Protein AF-A0A7X6WKC5-F1 (afdb_monomer)

pLDDT: mean 83.23, std 12.63, range [51.69, 94.38]

Solvent-accessible surface area (backbone atoms only — not comparable to full-atom values): 3531 Å² total; per-residue (Å²): 138,90,87,88,85,87,79,92,65,96,75,76,61,75,92,42,64,92,42,50,52,38,72,60,38,67,93,70,82,66,86,44,77,89,76,48,76,76,24,42,65,51,28,52,51,50,56,64,75,76,106

Radius of gyration: 12.27 Å; Cα contacts (8 Å, |Δi|>4): 30; chains: 1; bounding box: 38×20×26 Å

Nearest PDB structures (foldseek):
  4biu-assembly1_D  TM=7.424E-01  e=1.221E-01  Escherichia coli K-12

Mean predicted aligned error: 5.98 Å

Structure (mmCIF, N/CA/C/O backbone):
data_AF-A0A7X6WKC5-F1
#
_entry.id   AF-A0A7X6WKC5-F1
#
loop_
_atom_site.group_PDB
_atom_site.id
_atom_site.type_symbol
_a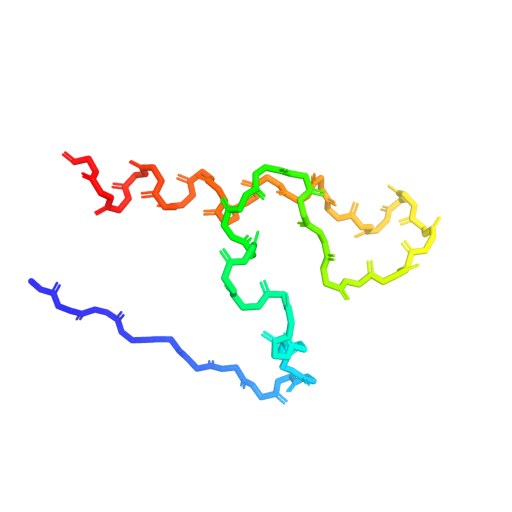tom_site.label_atom_id
_atom_site.label_alt_id
_atom_site.label_comp_id
_atom_site.label_asym_id
_atom_site.label_entity_id
_atom_site.label_seq_id
_atom_site.pdbx_PDB_ins_code
_atom_site.Cartn_x
_atom_site.Cartn_y
_atom_site.Cartn_z
_atom_site.occupancy
_atom_site.B_iso_or_equiv
_atom_site.auth_seq_id
_atom_site.auth_comp_id
_atom_site.auth_asym_id
_atom_site.auth_atom_id
_atom_site.pdbx_PDB_model_num
ATOM 1 N N . MET A 1 1 ? -18.494 5.375 0.861 1.00 86.44 1 MET A N 1
ATOM 2 C CA . MET A 1 1 ? -17.890 6.247 -0.170 1.00 86.44 1 MET A CA 1
ATOM 3 C C . MET A 1 1 ? -16.713 5.493 -0.755 1.00 86.44 1 MET A C 1
ATOM 5 O O . MET A 1 1 ? -16.007 4.869 0.024 1.00 86.44 1 MET A O 1
ATOM 9 N N . VAL A 1 2 ? -16.543 5.493 -2.075 1.00 93.12 2 VAL A N 1
ATOM 10 C CA . VAL A 1 2 ? -15.423 4.818 -2.753 1.00 93.12 2 VAL A CA 1
ATOM 11 C C . VAL A 1 2 ? -14.529 5.892 -3.363 1.00 93.12 2 VAL A C 1
ATOM 13 O O . VAL A 1 2 ? -15.048 6.879 -3.884 1.00 93.12 2 VAL A O 1
ATOM 16 N N . ILE A 1 3 ? -13.213 5.727 -3.232 1.00 93.06 3 ILE A N 1
ATOM 17 C CA . ILE A 1 3 ? -12.206 6.598 -3.844 1.00 93.06 3 ILE A CA 1
ATOM 18 C C . ILE A 1 3 ? -11.299 5.707 -4.685 1.00 93.06 3 ILE A C 1
ATOM 20 O O . ILE A 1 3 ? -10.686 4.787 -4.145 1.00 93.06 3 ILE A O 1
ATOM 24 N N . ASP A 1 4 ? -11.212 6.004 -5.978 1.00 94.25 4 ASP A N 1
ATOM 25 C CA . ASP A 1 4 ? -10.368 5.282 -6.924 1.00 94.25 4 ASP A CA 1
ATOM 26 C C . ASP A 1 4 ? -9.132 6.109 -7.285 1.00 94.25 4 ASP A C 1
ATOM 28 O O . ASP A 1 4 ? -9.203 7.328 -7.460 1.00 94.25 4 ASP A O 1
ATOM 32 N N . PHE A 1 5 ? -7.994 5.428 -7.406 1.00 89.62 5 PHE A N 1
ATOM 33 C CA . PHE A 1 5 ? -6.713 6.012 -7.794 1.00 89.62 5 PHE A CA 1
ATOM 34 C C . PHE A 1 5 ? -6.152 5.251 -8.998 1.00 89.62 5 PHE A C 1
ATOM 36 O O . PHE A 1 5 ? -6.211 4.022 -9.038 1.00 89.62 5 PHE A O 1
ATOM 43 N N . SER A 1 6 ? -5.572 5.978 -9.950 1.00 92.50 6 SER A N 1
ATOM 44 C CA . SER A 1 6 ? -4.863 5.426 -11.108 1.00 92.50 6 SER A CA 1
ATOM 45 C C . SER A 1 6 ? -3.496 6.089 -11.248 1.00 92.50 6 SER A C 1
ATOM 47 O O . SER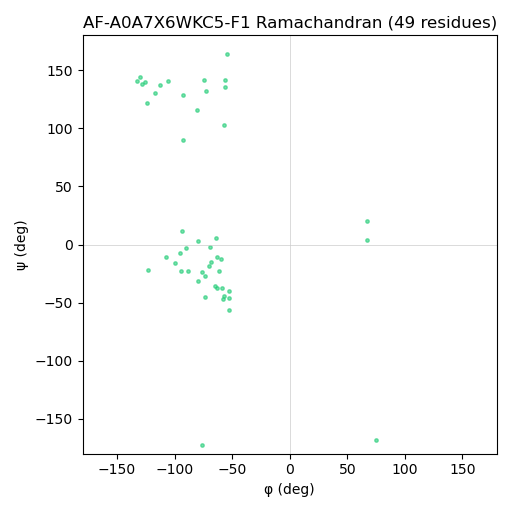 A 1 6 ? -3.361 7.283 -10.981 1.00 92.50 6 SER A O 1
ATOM 49 N N . ASP A 1 7 ? -2.504 5.319 -11.680 1.00 86.69 7 ASP A N 1
ATOM 50 C CA . ASP A 1 7 ? -1.135 5.769 -11.926 1.00 86.69 7 ASP A CA 1
ATOM 51 C C . ASP A 1 7 ? -0.672 5.252 -13.297 1.00 86.69 7 ASP A C 1
ATOM 53 O O . ASP A 1 7 ? -0.982 4.115 -13.656 1.00 86.69 7 ASP A O 1
ATOM 57 N N . ASP A 1 8 ? 0.067 6.078 -14.042 1.00 93.19 8 ASP A N 1
ATOM 58 C CA . ASP A 1 8 ? 0.625 5.748 -15.367 1.00 93.19 8 ASP A CA 1
ATOM 59 C C . ASP A 1 8 ? 2.068 5.200 -15.277 1.00 93.19 8 ASP A C 1
ATOM 61 O O . ASP A 1 8 ? 2.791 5.125 -16.276 1.00 93.19 8 ASP A O 1
ATOM 65 N N . GLY A 1 9 ? 2.537 4.87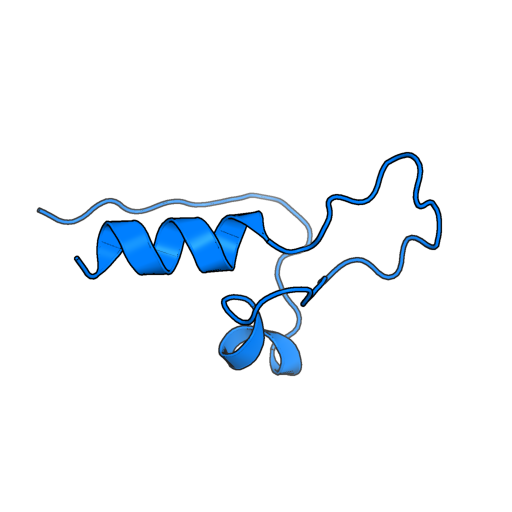2 -14.070 1.00 85.50 9 GLY A N 1
ATOM 66 C CA . GLY A 1 9 ? 3.875 4.360 -13.819 1.00 85.50 9 GLY A CA 1
ATOM 67 C C . GLY A 1 9 ? 4.057 2.894 -14.213 1.00 85.50 9 GLY A C 1
ATOM 68 O O . GLY A 1 9 ? 3.192 2.234 -14.782 1.00 85.50 9 GLY A O 1
ATOM 69 N N . ILE A 1 10 ? 5.222 2.347 -13.859 1.00 86.75 10 ILE A N 1
ATOM 70 C CA . ILE A 1 10 ? 5.622 0.967 -14.192 1.00 86.75 10 ILE A CA 1
ATOM 71 C C . ILE A 1 10 ? 4.723 -0.120 -13.568 1.00 86.75 10 ILE A C 1
ATOM 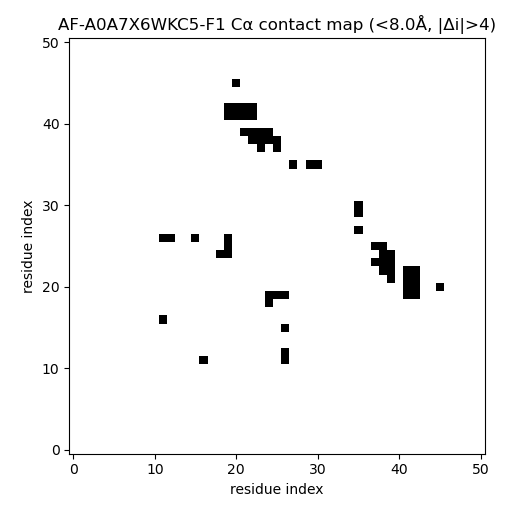73 O O . ILE A 1 10 ? 4.847 -1.294 -13.915 1.00 86.75 10 ILE A O 1
ATOM 77 N N . GLY A 1 11 ? 3.836 0.257 -12.645 1.00 86.62 11 GLY A N 1
ATOM 78 C CA . GLY A 1 11 ? 2.962 -0.655 -11.920 1.00 86.62 11 GLY A CA 1
ATOM 79 C C . GLY A 1 11 ? 3.679 -1.462 -10.835 1.00 86.62 11 GLY A C 1
ATOM 80 O O . GLY A 1 11 ? 4.812 -1.184 -10.441 1.00 86.62 11 GLY A O 1
ATOM 81 N N . ILE A 1 12 ? 2.977 -2.470 -10.316 1.00 87.50 12 ILE A N 1
ATOM 82 C CA . ILE A 1 12 ? 3.435 -3.327 -9.219 1.00 87.50 12 ILE A CA 1
ATOM 83 C C . ILE A 1 12 ? 3.561 -4.765 -9.743 1.00 87.50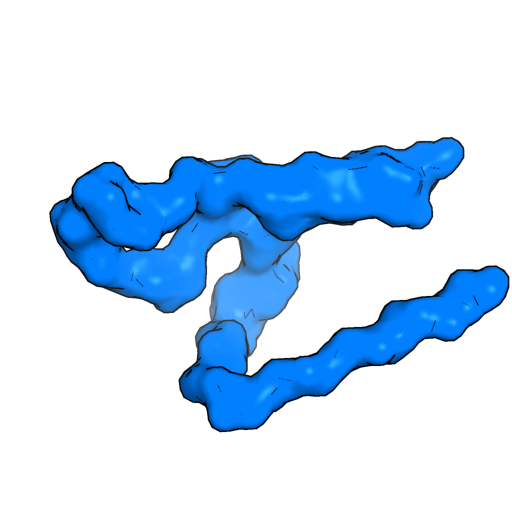 12 ILE A C 1
ATOM 85 O O . ILE A 1 12 ? 2.607 -5.277 -10.331 1.00 87.50 12 ILE A O 1
ATOM 89 N N . PRO A 1 13 ? 4.692 -5.459 -9.515 1.00 89.19 13 PRO A N 1
ATOM 90 C CA . PRO A 1 13 ? 4.828 -6.872 -9.841 1.00 89.19 13 PRO A CA 1
ATOM 91 C C . PRO A 1 13 ? 3.750 -7.715 -9.155 1.00 89.19 13 PRO A C 1
ATOM 93 O O . PRO A 1 13 ? 3.524 -7.581 -7.953 1.00 89.19 13 PRO A O 1
ATOM 96 N N . VAL A 1 14 ? 3.141 -8.646 -9.894 1.00 88.81 14 VAL A N 1
ATOM 97 C CA . VAL A 1 14 ? 2.004 -9.463 -9.418 1.00 88.81 14 VAL A CA 1
ATOM 98 C C . VAL A 1 14 ? 2.294 -10.160 -8.081 1.00 88.81 14 VAL A C 1
ATOM 100 O O . VAL A 1 14 ? 1.452 -10.172 -7.193 1.00 88.81 14 VAL A O 1
ATOM 103 N N . HIS A 1 15 ? 3.514 -10.668 -7.891 1.00 88.56 15 HIS A N 1
ATOM 104 C CA . HIS A 1 15 ? 3.928 -11.360 -6.664 1.00 88.56 15 HIS A CA 1
ATOM 105 C C . HIS A 1 15 ? 4.026 -10.452 -5.420 1.00 88.56 15 HIS A C 1
ATOM 107 O O . HIS A 1 15 ? 4.113 -10.948 -4.293 1.00 88.56 15 HIS A O 1
ATOM 113 N N . LEU A 1 16 ? 4.034 -9.129 -5.603 1.00 88.38 16 LEU A N 1
ATOM 114 C CA . LEU A 1 16 ? 4.064 -8.154 -4.515 1.00 88.38 16 LEU A CA 1
ATOM 115 C C . LEU A 1 16 ? 2.691 -7.573 -4.196 1.00 88.38 16 LEU A C 1
ATOM 117 O O . LEU A 1 16 ? 2.557 -7.030 -3.105 1.00 88.38 16 LEU A O 1
ATOM 121 N N . VAL A 1 17 ? 1.683 -7.712 -5.065 1.00 89.69 17 VAL A N 1
ATOM 122 C CA . VAL A 1 17 ? 0.348 -7.099 -4.895 1.00 89.69 17 VAL A CA 1
ATOM 123 C C . VAL A 1 17 ? -0.266 -7.432 -3.532 1.00 89.69 17 VAL A C 1
ATOM 125 O O . VAL A 1 17 ? -0.682 -6.529 -2.812 1.00 89.69 17 VAL A O 1
ATOM 128 N N . ASP A 1 18 ? -0.209 -8.694 -3.108 1.00 89.81 18 ASP A N 1
ATOM 129 C CA . ASP A 1 18 ? -0.746 -9.122 -1.805 1.00 89.81 18 ASP A CA 1
ATOM 130 C C . ASP A 1 18 ? 0.073 -8.607 -0.608 1.00 89.81 18 ASP A C 1
ATOM 132 O O . ASP A 1 18 ? -0.379 -8.596 0.540 1.00 89.81 18 ASP A O 1
ATOM 136 N N . ASN A 1 19 ? 1.311 -8.189 -0.864 1.00 90.81 19 ASN A N 1
ATOM 137 C CA . ASN A 1 19 ? 2.293 -7.824 0.145 1.00 90.81 19 ASN A CA 1
ATOM 138 C C . ASN A 1 19 ? 2.556 -6.313 0.220 1.00 90.81 19 ASN A C 1
ATOM 140 O O . ASN A 1 19 ? 3.168 -5.888 1.196 1.00 90.81 19 ASN A O 1
ATOM 144 N N . ILE A 1 20 ? 2.089 -5.488 -0.725 1.00 90.31 20 ILE A N 1
ATOM 145 C CA . ILE A 1 20 ? 2.417 -4.046 -0.783 1.00 90.31 20 ILE A CA 1
ATOM 146 C C . ILE A 1 20 ? 1.965 -3.249 0.446 1.00 90.31 20 ILE A C 1
ATOM 148 O O . ILE A 1 20 ? 2.517 -2.194 0.745 1.00 90.31 20 ILE A O 1
ATOM 152 N N . PHE A 1 21 ? 0.968 -3.756 1.172 1.00 92.06 21 PHE A N 1
ATOM 153 C CA . PHE A 1 21 ? 0.470 -3.144 2.403 1.00 92.06 21 PHE A CA 1
ATOM 154 C C . PHE A 1 21 ? 1.190 -3.642 3.663 1.00 92.06 21 PHE A C 1
ATOM 156 O O . PHE A 1 21 ? 0.895 -3.169 4.763 1.00 92.06 21 PHE A O 1
ATOM 163 N N . LYS A 1 22 ? 2.120 -4.597 3.543 1.00 91.50 22 LYS A N 1
ATOM 164 C CA . LYS A 1 22 ? 2.935 -5.038 4.677 1.00 91.50 22 LYS A CA 1
ATOM 165 C C . LYS A 1 22 ? 3.999 -3.978 4.994 1.00 91.50 22 LYS A C 1
ATOM 167 O O . LYS A 1 22 ? 4.570 -3.390 4.075 1.00 91.50 22 LYS A O 1
ATOM 172 N N . PRO A 1 23 ? 4.301 -3.733 6.280 1.00 89.31 23 PRO A N 1
ATOM 173 C CA . PRO A 1 23 ? 5.356 -2.802 6.665 1.00 89.31 23 PRO A CA 1
ATOM 174 C C . PRO A 1 23 ? 6.702 -3.181 6.043 1.00 89.31 23 PRO A C 1
ATOM 176 O O . PRO A 1 23 ? 7.050 -4.361 5.996 1.00 89.31 23 PRO A O 1
ATOM 179 N N . PHE A 1 24 ? 7.464 -2.172 5.621 1.00 86.44 24 PHE A N 1
ATOM 180 C CA . PHE A 1 24 ? 8.811 -2.300 5.047 1.00 86.44 24 PHE A CA 1
ATOM 181 C C . PHE A 1 24 ? 8.884 -2.996 3.680 1.00 86.44 24 PHE A C 1
ATOM 183 O O . PHE A 1 24 ? 9.985 -3.169 3.152 1.00 86.44 24 PHE A O 1
ATOM 190 N N . VAL A 1 25 ? 7.748 -3.356 3.072 1.00 86.00 25 VAL A N 1
ATOM 191 C CA . VAL A 1 25 ? 7.728 -3.864 1.696 1.00 86.00 25 VAL A CA 1
ATOM 192 C C . VAL A 1 25 ? 7.982 -2.716 0.726 1.00 86.00 25 VAL A C 1
ATOM 194 O O . VAL A 1 25 ? 7.389 -1.640 0.826 1.00 86.00 25 VAL A O 1
ATOM 197 N N . ARG A 1 26 ? 8.894 -2.951 -0.219 1.00 82.31 26 ARG A N 1
ATOM 198 C CA . ARG A 1 26 ? 9.236 -2.022 -1.297 1.00 82.31 26 ARG A CA 1
ATOM 199 C C . ARG A 1 26 ? 9.155 -2.753 -2.627 1.00 82.31 26 ARG A C 1
ATOM 201 O O . ARG A 1 26 ? 9.563 -3.904 -2.720 1.00 82.31 26 ARG A O 1
ATOM 208 N N . VAL A 1 27 ? 8.597 -2.066 -3.618 1.00 79.00 27 VAL A N 1
ATOM 209 C CA . VAL A 1 2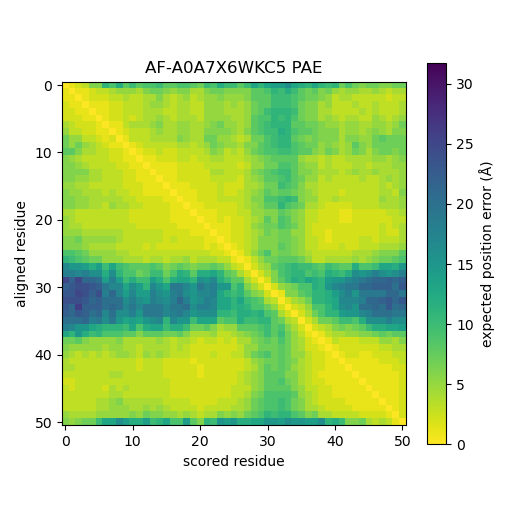7 ? 8.490 -2.548 -5.002 1.00 79.00 27 VAL A CA 1
ATOM 210 C C . VAL A 1 27 ? 9.732 -2.175 -5.816 1.00 79.00 27 VAL A C 1
ATOM 212 O O . VAL A 1 27 ? 10.050 -2.830 -6.800 1.00 79.00 27 VAL A O 1
ATOM 215 N N . ASP A 1 28 ? 10.446 -1.139 -5.379 1.00 71.69 28 ASP A N 1
ATOM 216 C CA . ASP A 1 28 ? 11.681 -0.671 -5.990 1.00 71.69 28 ASP A CA 1
ATOM 217 C C . ASP A 1 28 ? 12.899 -1.325 -5.309 1.00 71.69 28 ASP A C 1
ATOM 219 O O . ASP A 1 28 ? 13.044 -1.281 -4.082 1.00 71.69 28 ASP A O 1
ATOM 223 N N . ASP A 1 29 ? 13.778 -1.904 -6.130 1.00 59.62 29 ASP A N 1
ATOM 224 C CA . ASP A 1 29 ? 15.091 -2.440 -5.756 1.00 59.62 29 ASP A CA 1
ATOM 225 C C . ASP A 1 29 ? 16.158 -1.343 -5.613 1.00 59.62 29 ASP A C 1
ATOM 227 O O . ASP A 1 29 ? 17.337 -1.649 -5.388 1.00 59.62 29 ASP A O 1
ATOM 231 N N . SER A 1 30 ? 15.793 -0.063 -5.763 1.00 56.44 30 SER A N 1
ATOM 232 C CA . SER A 1 30 ? 16.720 1.057 -5.704 1.00 56.44 30 SER A CA 1
ATOM 233 C C . SER A 1 30 ? 17.455 1.031 -4.367 1.00 56.44 30 SER A C 1
ATOM 235 O O . SER A 1 30 ? 16.973 1.408 -3.299 1.00 56.44 30 SER A O 1
ATOM 237 N N . ARG A 1 31 ? 18.707 0.567 -4.440 1.00 51.69 31 ARG A N 1
ATOM 238 C CA . ARG A 1 31 ? 19.646 0.424 -3.317 1.00 51.69 31 ARG A CA 1
ATOM 239 C C . ARG A 1 31 ? 20.024 1.770 -2.687 1.00 51.69 31 ARG A C 1
ATOM 241 O O . ARG A 1 31 ? 20.895 1.831 -1.823 1.00 51.69 31 ARG A O 1
ATOM 248 N N . ASN A 1 32 ? 19.397 2.859 -3.126 1.00 53.59 32 ASN A N 1
ATOM 249 C CA . ASN A 1 32 ? 19.682 4.206 -2.692 1.00 53.59 32 ASN A CA 1
ATOM 250 C C . ASN A 1 32 ? 18.766 4.575 -1.517 1.00 53.59 32 ASN A C 1
ATOM 252 O O . ASN A 1 32 ? 17.675 5.120 -1.681 1.00 53.59 32 ASN A O 1
ATOM 256 N N . SER A 1 33 ? 19.237 4.302 -0.299 1.00 56.31 33 SER A N 1
ATOM 257 C CA . SER A 1 33 ? 18.553 4.668 0.951 1.00 56.31 33 SER A CA 1
ATOM 258 C C . SER A 1 33 ? 18.318 6.177 1.116 1.00 56.31 33 SER A C 1
ATOM 260 O O . SER A 1 33 ? 17.555 6.578 1.989 1.00 56.31 33 SER A O 1
ATOM 262 N N . LYS A 1 34 ? 18.956 7.015 0.283 1.00 55.09 34 LYS A N 1
ATOM 263 C CA . LYS A 1 34 ? 18.737 8.467 0.240 1.00 55.09 34 LYS A CA 1
ATOM 264 C C . LYS A 1 34 ? 17.440 8.879 -0.463 1.00 55.09 34 LYS A C 1
ATOM 266 O O . LYS A 1 34 ? 16.964 9.977 -0.204 1.00 55.09 34 LYS A O 1
ATOM 271 N N . THR A 1 35 ? 16.893 8.043 -1.347 1.00 57.53 35 THR A N 1
ATOM 272 C CA . THR A 1 35 ? 15.697 8.362 -2.153 1.00 57.53 35 THR A CA 1
ATOM 273 C C . THR A 1 35 ? 14.564 7.354 -1.971 1.00 57.53 35 THR A C 1
ATOM 275 O O . THR A 1 35 ? 13.409 7.687 -2.219 1.00 57.53 35 THR A O 1
ATOM 278 N N . GLY A 1 36 ? 14.867 6.135 -1.518 1.00 61.53 36 GLY A N 1
ATOM 279 C CA . GLY A 1 36 ? 13.872 5.097 -1.267 1.00 61.53 36 GLY A CA 1
ATOM 280 C C . GLY A 1 36 ? 13.177 5.287 0.079 1.00 61.53 36 GLY A C 1
ATOM 281 O O . GLY A 1 36 ? 13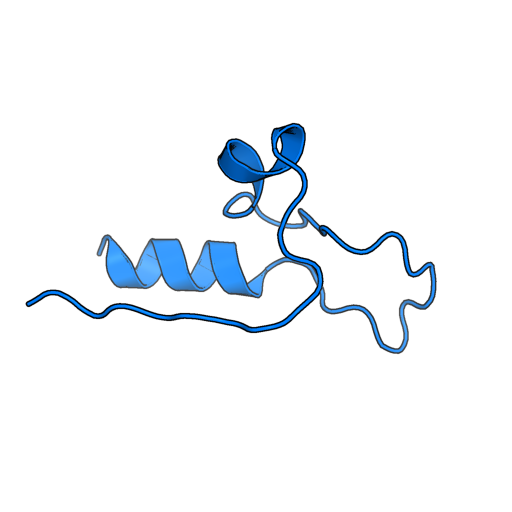.809 5.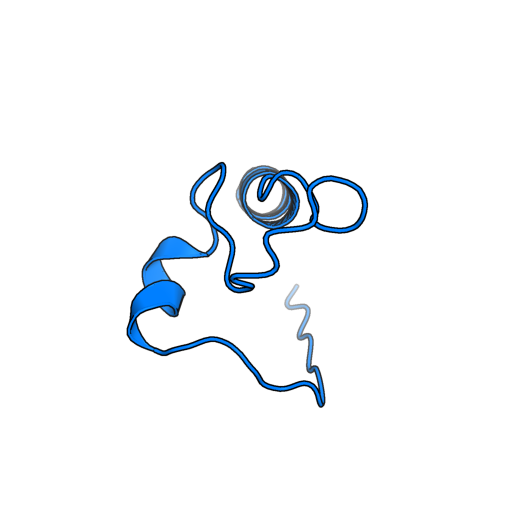166 1.130 1.00 61.53 36 GLY A O 1
ATOM 282 N N . GLY A 1 37 ? 11.866 5.542 0.059 1.00 69.19 37 GLY A N 1
ATOM 283 C CA . GLY A 1 37 ? 11.040 5.603 1.268 1.00 69.19 37 GLY A CA 1
ATOM 284 C C . GLY A 1 37 ? 11.143 4.333 2.128 1.00 69.19 37 GLY A C 1
ATOM 285 O O . GLY A 1 37 ? 11.580 3.273 1.679 1.00 69.19 37 GLY A O 1
ATOM 286 N N . SER A 1 38 ? 10.712 4.413 3.387 1.00 78.19 38 SER A N 1
ATOM 287 C CA . SER A 1 38 ? 10.813 3.315 4.366 1.00 78.19 38 SER A CA 1
ATOM 288 C C . SER A 1 38 ? 9.900 2.110 4.090 1.00 78.19 38 SER A C 1
ATOM 290 O O . SER A 1 38 ? 9.918 1.150 4.855 1.00 78.19 38 SER A O 1
ATOM 292 N N . GLY A 1 39 ? 9.075 2.148 3.038 1.00 83.69 39 GLY A N 1
ATOM 293 C CA . GLY A 1 39 ? 8.059 1.119 2.783 1.00 83.69 39 GLY A CA 1
ATOM 294 C C . GLY A 1 39 ? 6.935 1.105 3.828 1.00 83.69 39 GLY A C 1
ATOM 295 O O . GLY A 1 39 ? 6.262 0.096 4.003 1.00 83.69 39 GLY A O 1
ATOM 296 N N . LEU A 1 40 ? 6.744 2.200 4.575 1.00 88.75 40 LEU A N 1
ATOM 297 C CA . LEU A 1 40 ? 5.701 2.294 5.604 1.00 88.75 40 LEU A CA 1
ATOM 298 C C . LEU A 1 40 ? 4.400 2.933 5.100 1.00 88.75 40 LEU A C 1
ATOM 300 O O . LEU A 1 40 ? 3.347 2.666 5.675 1.00 88.75 40 LEU A O 1
ATOM 304 N N . GLY A 1 41 ? 4.451 3.736 4.032 1.00 89.00 41 GLY A N 1
ATOM 305 C CA . GLY A 1 41 ? 3.329 4.566 3.571 1.00 89.00 41 GLY A CA 1
ATOM 306 C C . GLY A 1 41 ? 2.026 3.791 3.357 1.00 89.00 41 GLY A C 1
ATOM 307 O O . GLY A 1 41 ? 1.031 4.091 4.012 1.00 89.00 41 GLY A O 1
ATOM 308 N N . LEU A 1 42 ? 2.041 2.749 2.517 1.00 90.62 42 LEU A N 1
ATOM 309 C CA . LEU A 1 42 ? 0.844 1.937 2.253 1.00 90.62 42 LEU A CA 1
ATOM 310 C C . LEU A 1 42 ? 0.340 1.207 3.505 1.00 90.62 42 LEU A C 1
ATOM 312 O O . LEU A 1 42 ? -0.866 1.126 3.720 1.00 90.62 42 LEU A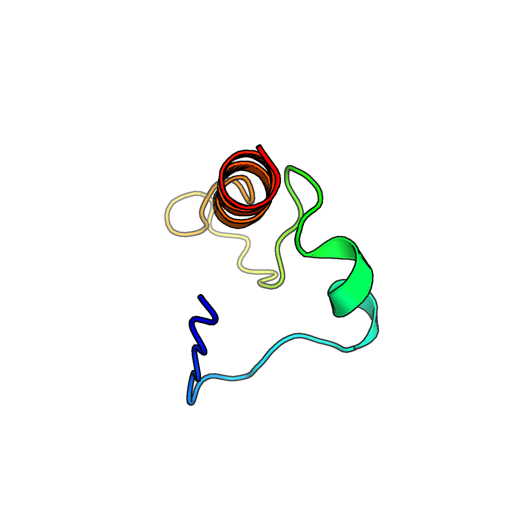 O 1
ATOM 316 N N . SER A 1 43 ? 1.242 0.714 4.359 1.00 92.62 43 SER A N 1
ATOM 317 C CA . SER A 1 43 ? 0.848 0.021 5.593 1.00 92.62 43 SER A CA 1
ATOM 318 C C . SER A 1 43 ? 0.116 0.940 6.578 1.00 92.62 43 SER A C 1
ATOM 320 O O . SER A 1 43 ? -0.818 0.512 7.254 1.00 92.62 43 SER A O 1
ATOM 322 N N . ILE A 1 44 ? 0.511 2.215 6.639 1.00 92.44 44 ILE A N 1
ATOM 323 C CA . ILE A 1 44 ? -0.142 3.235 7.463 1.00 92.44 44 ILE A CA 1
ATOM 324 C C . ILE A 1 44 ? -1.477 3.639 6.831 1.00 92.44 44 ILE A C 1
ATOM 326 O O . ILE A 1 44 ? -2.486 3.685 7.529 1.00 92.44 44 ILE A O 1
ATOM 330 N N . ALA A 1 45 ? -1.499 3.872 5.515 1.00 92.44 45 ALA A N 1
ATOM 331 C CA . ALA A 1 45 ? -2.717 4.220 4.786 1.00 92.44 45 ALA A CA 1
ATOM 332 C C . ALA A 1 45 ? -3.808 3.152 4.957 1.00 92.44 45 ALA A C 1
ATOM 334 O O . ALA A 1 45 ? -4.943 3.494 5.278 1.00 92.44 45 ALA A O 1
ATOM 335 N N . LYS A 1 46 ? -3.454 1.864 4.846 1.00 92.56 46 LYS A N 1
ATOM 336 C CA . LYS A 1 46 ? -4.381 0.749 5.086 1.00 92.56 46 LYS A CA 1
ATOM 337 C C . LYS A 1 46 ? -4.975 0.787 6.495 1.00 92.56 46 LYS A C 1
ATOM 339 O O . LYS A 1 46 ? -6.187 0.697 6.639 1.00 92.56 46 LYS A O 1
ATOM 344 N N . LYS A 1 47 ? -4.140 0.990 7.521 1.00 93.88 47 LYS A N 1
ATOM 345 C CA . LYS A 1 47 ? -4.607 1.079 8.915 1.00 93.88 47 LYS A CA 1
ATOM 346 C C . LYS A 1 47 ? -5.622 2.197 9.130 1.00 93.88 47 LYS A C 1
ATOM 348 O O . LYS A 1 47 ? -6.535 2.009 9.916 1.00 93.88 47 LYS A O 1
ATOM 353 N N . PHE A 1 48 ? -5.454 3.342 8.471 1.00 94.38 48 PHE A N 1
ATOM 354 C CA . PHE A 1 48 ? -6.409 4.447 8.578 1.00 94.38 48 PHE A CA 1
ATOM 355 C C . PHE A 1 48 ? -7.656 4.252 7.715 1.00 94.38 48 PHE A C 1
ATOM 357 O O . PHE A 1 48 ? -8.717 4.724 8.096 1.00 94.38 48 PHE A O 1
ATOM 364 N N . ALA A 1 49 ? -7.541 3.582 6.568 1.00 91.94 49 ALA A N 1
ATOM 365 C CA . ALA A 1 49 ? -8.678 3.308 5.692 1.00 91.94 49 ALA A CA 1
ATOM 366 C C . ALA A 1 49 ? -9.617 2.220 6.247 1.00 91.94 49 ALA A C 1
ATOM 368 O O . ALA A 1 49 ? -10.798 2.215 5.911 1.00 91.94 49 ALA A O 1
ATOM 369 N N . GLU A 1 50 ? -9.093 1.299 7.062 1.00 91.06 50 GLU A N 1
ATOM 370 C CA . GLU A 1 50 ? -9.847 0.199 7.686 1.00 91.06 50 GLU A CA 1
ATOM 371 C C . GLU A 1 50 ? -10.331 0.500 9.119 1.00 91.06 50 GLU A C 1
ATOM 373 O O . GLU A 1 50 ? -11.050 -0.322 9.687 1.00 91.06 50 GLU A O 1
ATOM 378 N N . ALA A 1 51 ? -9.918 1.627 9.711 1.00 83.06 51 ALA A N 1
ATOM 379 C CA . ALA A 1 51 ? -10.315 2.052 11.060 1.00 83.06 51 ALA A CA 1
ATOM 380 C C . ALA A 1 51 ? -11.688 2.736 11.069 1.00 83.06 51 ALA A C 1
ATOM 382 O O . ALA A 1 51 ? -12.439 2.493 12.042 1.00 83.06 51 ALA A O 1
#

Secondary structure (DSSP, 8-state):
--------SS---HHHHTTTTSTT--S-----TTTS--S-HHHHHHHHH--

Foldseek 3Di:
DDDDDDDPDPDAPPVCPVPLLPFQDDRDPPPPPVPDDSSNVSVVVVVVVVD

Sequence (51 aa):
MVIDFSDDGIGIPVHLVDNIFKPFVRVDDSRNSKTGGSGLGLSIAKKFAEA